Protein AF-A0A978ULS3-F1 (afdb_monomer)

InterPro domains:
  IPR001650 Helicase, C-terminal domain-like [PF00271] (39-133)
  IPR001650 Helicase, C-terminal domain-like [PS51194] (17-140)
  IPR001650 Helicase, C-terminal domain-like [SM00490] (54-135)
  IPR027417 P-loop containing nucleoside triphosphate hydrolase [G3DSA:3.40.50.300] (4-136)
  IPR027417 P-loop containing nucleoside triphosphate hydrolase [SSF52540] (4-132)

Sequence (140 aa):
MLVRLKQRWIEVTDDTQVDELLKAVNQGFKSKSVDIGSDQCRTMVFANTVDAVEVVAKILLRAGIESYRYHKDCYLEEHAKTLDDFQEKGGILVCTDAASRGVDIPNISHVIQAFVVATSTVDFRHRIGRIGSVNTYANN

Nearest PDB structures (foldseek):
  6s8r-assembly1_A  TM=7.075E-01  e=6.867E-06  Drosophila melanogaster
  5gi4-assembly1_B  TM=7.629E-01  e=2.107E-05  Escherichia coli K-12
  6s8s-assembly1_A  TM=6.542E-01  e=3.793E-06  Homo sapiens
  2wax-assembly2_C  TM=6.538E-01  e=8.369E-06  Homo sapiens
  5suq-assembly1_C  TM=7.015E-01  e=8.460E-04  Saccharomyces cerevisiae S288C

Solvent-accessible surface area (backbone atoms only — not comparable to full-atom values): 8956 Å² total; per-residue (Å²): 132,87,81,79,84,84,85,85,87,79,92,70,50,91,88,42,43,64,60,52,50,54,49,53,56,53,48,56,59,58,74,48,80,78,56,93,66,98,67,61,58,23,33,41,37,36,18,93,38,68,70,31,26,54,50,51,48,51,53,36,46,77,72,73,38,79,62,48,78,46,40,89,85,56,54,74,74,52,50,57,52,52,50,50,50,40,72,75,63,28,43,38,40,27,23,23,70,77,54,51,60,92,61,90,72,83,76,65,73,38,80,43,79,46,90,74,72,70,91,53,87,65,71,64,58,76,76,60,78,86,78,84,87,80,86,88,86,88,84,133

Mean predicted aligned error: 11.09 Å

Secondary structure (DSSP, 8-state):
-------------TTTHHHHHHHHHHHHHHTTTTS-S----EEEEEESSHHHHHHHHHHHHHTT---EEESTTS-HHHHHHHHHHHHHH-EEEEEEHHHHTT---TT--EEEE-----S-TTTTGGG-------------

Structure (mm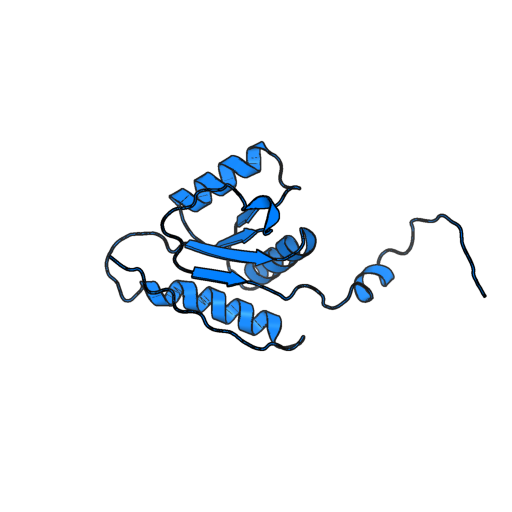CIF, N/CA/C/O backbone):
data_AF-A0A978ULS3-F1
#
_entry.id   AF-A0A978ULS3-F1
#
loop_
_atom_site.group_PDB
_atom_site.id
_atom_site.type_symbol
_atom_site.label_atom_id
_atom_site.label_alt_id
_atom_site.label_comp_id
_atom_site.label_asym_id
_atom_site.label_entity_id
_atom_site.label_seq_id
_atom_site.pdbx_PDB_ins_code
_atom_site.Cartn_x
_atom_site.Cartn_y
_atom_site.Cartn_z
_atom_site.occupancy
_atom_site.B_iso_or_equiv
_atom_site.auth_seq_id
_atom_site.auth_comp_id
_atom_site.auth_asym_id
_atom_site.auth_atom_id
_atom_site.pdbx_PDB_model_num
ATOM 1 N N . MET A 1 1 ? 2.327 -10.348 27.330 1.00 44.25 1 MET A N 1
ATOM 2 C CA . MET A 1 1 ? 1.620 -11.265 26.409 1.00 44.25 1 MET A CA 1
ATOM 3 C C . MET A 1 1 ? 2.467 -11.383 25.150 1.00 44.25 1 MET A C 1
ATOM 5 O O . MET A 1 1 ? 2.696 -10.372 24.506 1.00 44.25 1 MET A O 1
ATOM 9 N N . LEU A 1 2 ? 3.045 -12.554 24.864 1.00 46.50 2 LEU A N 1
ATOM 10 C CA . LEU A 1 2 ? 3.888 -12.748 23.677 1.00 46.50 2 LEU A CA 1
ATOM 11 C C . LEU A 1 2 ? 2.985 -12.861 22.443 1.00 46.50 2 LEU A C 1
ATOM 13 O O . LEU A 1 2 ? 2.308 -13.874 22.271 1.00 46.50 2 LEU A O 1
ATOM 17 N N . VAL A 1 3 ? 2.958 -11.826 21.603 1.00 56.03 3 VAL A N 1
ATOM 18 C CA . VAL A 1 3 ? 2.321 -11.901 20.283 1.00 56.03 3 VAL A CA 1
ATOM 19 C C . VAL A 1 3 ? 3.132 -12.891 19.447 1.00 56.03 3 VAL A C 1
ATOM 21 O O . VAL A 1 3 ? 4.308 -12.665 19.166 1.00 56.03 3 VAL A O 1
ATOM 24 N N . ARG A 1 4 ? 2.537 -14.033 19.091 1.00 63.72 4 ARG A N 1
ATOM 25 C CA . ARG A 1 4 ? 3.183 -15.013 18.210 1.00 63.72 4 ARG A CA 1
ATOM 26 C C . ARG A 1 4 ? 3.071 -14.530 16.768 1.00 63.72 4 ARG A C 1
ATOM 28 O O . ARG A 1 4 ? 2.023 -14.692 16.148 1.00 63.72 4 ARG A O 1
ATOM 35 N N . LEU A 1 5 ? 4.152 -13.965 16.240 1.00 70.12 5 LEU A N 1
ATOM 36 C CA . LEU A 1 5 ? 4.267 -13.668 14.815 1.00 70.12 5 LEU A CA 1
ATOM 37 C C . LEU A 1 5 ? 4.263 -14.987 14.025 1.00 70.12 5 LEU A C 1
ATOM 39 O O . LEU A 1 5 ? 5.101 -15.858 14.259 1.00 70.12 5 LEU A O 1
ATOM 43 N N . LYS A 1 6 ? 3.317 -15.143 13.095 1.00 77.06 6 LYS A N 1
ATOM 44 C CA . LYS A 1 6 ? 3.297 -16.255 12.137 1.00 77.06 6 LYS A CA 1
ATOM 45 C C . LYS A 1 6 ? 3.874 -15.762 10.817 1.00 77.06 6 LYS A C 1
ATOM 47 O O . LYS A 1 6 ? 3.296 -14.885 10.186 1.00 77.06 6 LYS A O 1
ATOM 52 N N . GLN A 1 7 ? 5.003 -16.326 10.410 1.00 75.50 7 GLN A N 1
ATOM 53 C CA . GLN A 1 7 ? 5.658 -16.001 9.145 1.00 75.50 7 GLN A CA 1
ATOM 54 C C . GLN A 1 7 ? 5.391 -17.109 8.125 1.00 75.50 7 GLN A C 1
ATOM 56 O O . GLN A 1 7 ? 5.386 -18.291 8.471 1.00 75.50 7 GLN A O 1
ATOM 61 N N . ARG A 1 8 ? 5.166 -16.725 6.867 1.00 80.88 8 ARG A N 1
ATOM 62 C CA . ARG A 1 8 ? 4.977 -17.640 5.738 1.00 80.88 8 ARG A CA 1
ATOM 63 C C . ARG A 1 8 ? 5.676 -17.058 4.518 1.00 80.88 8 ARG A C 1
ATOM 65 O O . ARG A 1 8 ? 5.498 -15.881 4.225 1.00 80.88 8 ARG A O 1
ATOM 72 N N . TRP A 1 9 ? 6.402 -17.908 3.806 1.00 82.38 9 TRP A N 1
ATOM 73 C CA . TRP A 1 9 ? 7.033 -17.584 2.532 1.00 82.38 9 TRP A CA 1
ATOM 74 C C . TRP A 1 9 ? 6.222 -18.214 1.404 1.00 82.38 9 TRP A C 1
ATOM 76 O O . TRP A 1 9 ? 5.771 -19.352 1.536 1.00 82.38 9 TRP A O 1
ATOM 86 N N . ILE A 1 10 ? 5.999 -17.454 0.336 1.00 81.44 10 ILE A N 1
ATOM 87 C CA . ILE A 1 10 ? 5.289 -17.905 -0.860 1.00 81.44 10 ILE A CA 1
ATOM 88 C C . ILE A 1 10 ? 6.238 -17.663 -2.025 1.00 81.44 10 ILE A C 1
ATOM 90 O O . ILE A 1 10 ? 6.643 -16.526 -2.262 1.00 81.44 10 ILE A O 1
ATOM 94 N N . GLU A 1 11 ? 6.625 -18.736 -2.704 1.00 78.00 11 GLU A N 1
ATOM 95 C CA . GLU A 1 11 ? 7.375 -18.641 -3.949 1.00 78.00 11 GLU A CA 1
ATOM 96 C C . GLU A 1 11 ? 6.408 -18.275 -5.074 1.00 78.00 11 GLU A C 1
ATOM 98 O O . GLU A 1 11 ? 5.316 -18.839 -5.174 1.00 78.00 11 GLU A O 1
ATOM 103 N N . VAL A 1 12 ? 6.792 -17.293 -5.882 1.00 78.12 12 VAL A N 1
ATOM 104 C CA . VAL A 1 12 ? 5.957 -16.740 -6.947 1.00 78.12 12 VAL A CA 1
ATOM 105 C C . VAL A 1 12 ? 6.750 -16.671 -8.242 1.00 78.12 12 VAL A C 1
ATOM 107 O O . VAL A 1 12 ? 7.960 -16.449 -8.239 1.00 78.12 12 VAL A O 1
ATOM 110 N N . THR A 1 13 ? 6.044 -16.847 -9.349 1.00 79.50 13 THR A N 1
ATOM 111 C CA . THR A 1 13 ? 6.532 -16.622 -10.712 1.00 79.50 13 THR A CA 1
ATOM 112 C C . THR A 1 13 ? 5.992 -15.300 -11.248 1.00 79.50 13 THR A C 1
ATOM 114 O O . THR A 1 13 ? 5.065 -14.721 -10.673 1.00 79.50 13 THR A O 1
ATOM 117 N N . ASP A 1 14 ? 6.509 -14.848 -12.391 1.00 74.31 14 ASP A N 1
ATOM 118 C CA . ASP A 1 14 ? 6.035 -13.618 -13.029 1.00 74.31 14 ASP A CA 1
ATOM 119 C C . ASP A 1 14 ? 4.527 -13.647 -13.329 1.00 74.31 14 ASP A C 1
ATOM 121 O O . ASP A 1 14 ? 3.846 -12.635 -13.160 1.00 74.31 14 ASP A O 1
ATOM 125 N N . ASP A 1 15 ? 3.990 -14.813 -13.685 1.00 74.00 15 ASP A N 1
ATOM 126 C CA . ASP A 1 15 ? 2.569 -14.983 -13.999 1.00 74.00 15 ASP A CA 1
ATOM 127 C C . ASP A 1 15 ? 1.679 -15.076 -12.750 1.00 74.00 15 ASP A C 1
ATOM 129 O O . ASP A 1 15 ? 0.487 -14.787 -12.815 1.00 74.00 15 ASP A O 1
ATOM 133 N N . THR A 1 16 ? 2.235 -15.476 -11.601 1.00 80.81 16 THR A N 1
ATOM 134 C CA . THR A 1 16 ? 1.458 -15.752 -10.376 1.00 80.81 16 THR A CA 1
ATOM 135 C C . THR A 1 16 ? 1.589 -14.666 -9.313 1.00 80.81 16 THR A C 1
ATOM 137 O O . THR A 1 16 ? 0.772 -14.606 -8.394 1.00 80.81 16 THR A O 1
ATOM 140 N N . GLN A 1 17 ? 2.569 -13.767 -9.448 1.00 81.38 17 GLN A N 1
ATOM 141 C CA . GLN A 1 17 ? 2.865 -12.721 -8.465 1.00 81.38 17 GLN A CA 1
ATOM 142 C C . GLN A 1 17 ? 1.646 -11.858 -8.104 1.00 81.38 17 GLN A C 1
ATOM 144 O O . GLN A 1 17 ? 1.424 -11.550 -6.932 1.00 81.38 17 GLN A O 1
ATOM 149 N N . VAL A 1 18 ? 0.837 -11.487 -9.103 1.00 84.69 18 VAL A N 1
ATOM 150 C CA . VAL A 1 18 ? -0.334 -10.621 -8.916 1.00 84.69 18 VAL A CA 1
ATOM 151 C C . VAL A 1 18 ? -1.420 -11.365 -8.150 1.00 84.69 18 VAL A C 1
ATOM 153 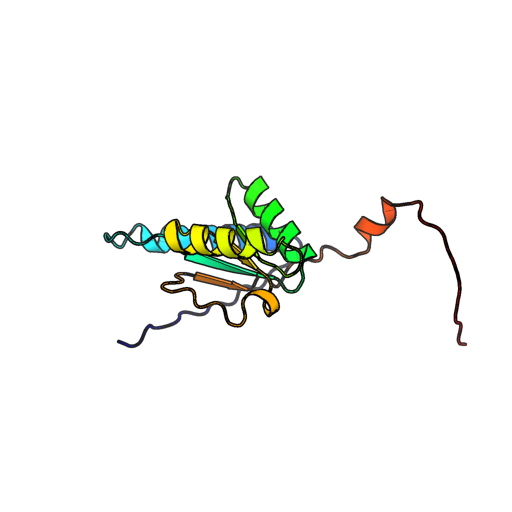O O . VAL A 1 18 ? -1.959 -10.844 -7.174 1.00 84.69 18 VAL A O 1
ATOM 156 N N . ASP A 1 19 ? -1.704 -12.599 -8.551 1.00 86.62 19 ASP A N 1
ATOM 157 C CA . ASP A 1 19 ? -2.733 -13.419 -7.922 1.00 86.62 19 ASP A CA 1
ATOM 158 C C . ASP A 1 19 ? -2.380 -13.743 -6.470 1.00 86.62 19 ASP A C 1
ATOM 160 O O . ASP A 1 19 ? -3.239 -13.662 -5.590 1.00 86.62 19 ASP A O 1
ATOM 164 N N . GLU A 1 20 ? -1.117 -14.064 -6.187 1.00 88.62 20 GLU A N 1
ATOM 165 C CA . GLU A 1 20 ? -0.660 -14.342 -4.825 1.00 88.62 20 GLU A CA 1
ATOM 166 C C . GLU A 1 20 ? -0.659 -13.090 -3.944 1.00 88.62 20 GLU A C 1
ATOM 168 O O . GLU A 1 20 ? -1.073 -13.163 -2.783 1.00 88.62 20 GLU A O 1
ATOM 173 N N . LEU A 1 21 ? -0.308 -11.921 -4.493 1.00 88.38 21 LEU A N 1
ATOM 174 C CA . LEU A 1 21 ? -0.461 -10.646 -3.792 1.00 88.38 21 LEU A CA 1
ATOM 175 C C . LEU A 1 21 ? -1.928 -10.399 -3.414 1.00 88.38 21 LEU A C 1
ATOM 177 O O . LEU A 1 21 ? -2.231 -10.120 -2.251 1.00 88.38 21 LEU A O 1
ATOM 181 N N . LEU A 1 22 ? -2.851 -10.545 -4.369 1.00 89.19 22 LEU A N 1
ATOM 182 C CA . LEU A 1 22 ? -4.282 -10.350 -4.127 1.00 89.19 22 LEU A CA 1
ATOM 183 C C . LEU A 1 22 ? -4.828 -11.360 -3.113 1.00 89.19 22 LEU A C 1
ATOM 185 O O . LEU A 1 22 ? -5.618 -10.994 -2.239 1.00 89.19 22 LEU A O 1
ATOM 189 N N . LYS A 1 23 ? -4.397 -12.624 -3.170 1.00 89.50 23 LYS A N 1
ATOM 190 C CA . LYS A 1 23 ? -4.758 -13.640 -2.170 1.00 89.50 23 LYS A CA 1
ATOM 191 C C . LYS A 1 23 ? -4.228 -13.279 -0.785 1.00 89.50 23 LYS A C 1
ATOM 193 O O . LYS A 1 23 ? -4.979 -13.395 0.183 1.00 89.50 23 LYS A O 1
ATOM 198 N N . ALA A 1 24 ? -2.977 -12.835 -0.674 1.00 88.56 24 ALA A N 1
ATOM 199 C CA . ALA A 1 24 ? -2.364 -12.459 0.598 1.00 88.56 24 ALA A CA 1
ATOM 200 C C . ALA A 1 24 ? -3.085 -11.267 1.245 1.00 88.56 24 ALA A C 1
ATOM 202 O O . ALA A 1 24 ? -3.434 -11.327 2.425 1.00 88.56 24 ALA A O 1
ATOM 203 N N . VAL A 1 25 ? -3.388 -10.233 0.457 1.00 88.31 25 VAL A N 1
ATOM 204 C CA . VAL A 1 25 ? -4.156 -9.062 0.903 1.00 88.31 25 VAL A CA 1
ATOM 205 C C . VAL A 1 25 ? -5.558 -9.468 1.371 1.00 88.31 25 VAL A C 1
ATOM 207 O O . VAL A 1 25 ? -5.972 -9.112 2.473 1.00 88.31 25 VAL A O 1
ATOM 210 N N . ASN A 1 26 ? -6.268 -10.294 0.596 1.00 86.62 26 ASN A N 1
ATOM 211 C CA . ASN A 1 26 ? -7.611 -10.768 0.951 1.00 86.62 26 ASN A CA 1
ATOM 212 C C . ASN A 1 26 ? -7.641 -11.683 2.189 1.00 86.62 26 ASN A C 1
ATOM 214 O O . ASN A 1 26 ? -8.596 -11.647 2.967 1.00 86.62 26 ASN A O 1
ATOM 218 N N . GLN A 1 27 ? -6.603 -12.495 2.406 1.00 78.75 27 GLN A N 1
ATOM 219 C CA . GLN A 1 27 ? -6.453 -13.274 3.641 1.00 78.75 27 GLN A CA 1
ATOM 220 C C . GLN A 1 27 ? -6.281 -12.362 4.859 1.00 78.75 27 GLN A C 1
ATOM 222 O O . GLN A 1 27 ? -6.846 -12.655 5.914 1.00 78.75 27 GLN A O 1
ATOM 227 N N . GLY A 1 28 ? -5.586 -11.232 4.691 1.00 69.81 28 GLY A N 1
ATOM 228 C CA . GLY A 1 28 ? -5.447 -10.214 5.728 1.00 69.81 28 GLY A CA 1
ATOM 229 C C . GLY A 1 28 ? -6.791 -9.702 6.257 1.00 69.81 28 GLY A C 1
ATOM 230 O O . GLY A 1 28 ? -6.954 -9.509 7.462 1.00 69.81 28 GLY A O 1
ATOM 231 N N . PHE A 1 29 ? -7.792 -9.565 5.383 1.00 67.06 29 PHE A N 1
ATOM 232 C CA . PHE A 1 29 ? -9.149 -9.170 5.773 1.00 67.06 29 PHE A CA 1
ATOM 233 C C . PHE A 1 29 ? -9.938 -10.291 6.469 1.00 67.06 29 PHE A C 1
ATOM 235 O O . PHE A 1 29 ? -10.617 -10.037 7.464 1.00 67.06 29 PHE A O 1
ATOM 242 N N . LYS A 1 30 ? -9.848 -11.536 5.979 1.00 60.53 30 LYS A N 1
ATOM 243 C CA . LYS A 1 30 ? -10.654 -12.669 6.486 1.00 60.53 30 LYS A CA 1
ATOM 244 C C . LYS A 1 30 ? -10.249 -13.157 7.877 1.00 60.53 30 LYS A C 1
ATOM 246 O O . LYS A 1 30 ? -11.098 -13.677 8.597 1.00 60.53 30 LYS A O 1
ATOM 251 N N . SER A 1 31 ? -8.991 -12.976 8.283 1.00 57.25 31 SER A N 1
ATOM 252 C CA . SER A 1 31 ? -8.525 -13.401 9.613 1.00 57.25 31 SER A CA 1
ATOM 253 C C . SER A 1 31 ? -9.248 -12.697 10.770 1.00 57.25 31 SER A C 1
ATOM 255 O O . SER A 1 31 ? -9.205 -13.201 11.884 1.00 57.25 31 SER A O 1
ATOM 257 N N . LYS A 1 32 ? -9.932 -11.567 10.528 1.00 49.19 32 LYS A N 1
ATOM 258 C CA . LYS A 1 32 ? -10.587 -10.766 11.576 1.00 49.19 32 LYS A CA 1
ATOM 259 C C . LYS A 1 32 ? -12.099 -10.974 11.689 1.00 49.19 32 LYS A C 1
ATOM 261 O O . LYS A 1 32 ? -12.665 -10.694 12.735 1.00 49.19 32 LYS A O 1
ATOM 266 N N . SER A 1 33 ? -12.764 -11.520 10.667 1.00 49.38 33 SER A N 1
ATOM 267 C CA . SER A 1 33 ? -14.220 -11.763 10.709 1.00 49.38 33 SER A CA 1
ATOM 268 C C . SER A 1 33 ? -14.658 -12.829 11.729 1.00 49.38 33 SER A C 1
ATOM 270 O O . SER A 1 33 ? -15.854 -13.013 11.929 1.00 49.38 33 SER A O 1
ATOM 272 N N . VAL A 1 34 ? -13.714 -13.525 12.372 1.00 54.88 34 VAL A N 1
ATOM 273 C CA . VAL A 1 34 ? -13.977 -14.524 13.424 1.00 54.88 34 VAL A CA 1
ATOM 274 C C . VAL A 1 34 ? -13.862 -13.932 14.839 1.00 54.88 34 VAL A C 1
ATOM 276 O O . VAL A 1 34 ? -14.501 -14.442 15.756 1.00 54.88 34 VAL A O 1
ATOM 279 N N . ASP A 1 35 ? -13.143 -12.820 15.017 1.00 53.47 35 ASP A N 1
ATOM 280 C CA . ASP A 1 35 ? -12.893 -12.217 16.329 1.00 53.47 35 ASP A CA 1
ATOM 281 C C . ASP A 1 35 ? -13.758 -10.956 16.502 1.00 53.47 35 ASP A C 1
ATOM 283 O O . ASP A 1 35 ? -13.471 -9.879 15.980 1.00 53.47 35 ASP A O 1
ATOM 287 N N . ILE A 1 36 ? -14.878 -11.115 17.212 1.00 48.75 36 ILE A N 1
ATOM 288 C CA . ILE A 1 36 ? -15.869 -10.069 17.498 1.00 48.75 36 ILE A CA 1
ATOM 289 C C . ILE A 1 36 ? -15.251 -9.041 18.459 1.00 48.75 36 ILE A C 1
ATOM 291 O O . ILE A 1 36 ? -15.285 -9.205 19.676 1.00 48.75 36 ILE A O 1
ATOM 295 N N . GLY A 1 37 ? -14.674 -7.976 17.909 1.00 48.81 37 GLY A N 1
ATOM 296 C CA . GLY A 1 37 ? -14.149 -6.845 18.670 1.00 48.81 37 GLY A CA 1
ATOM 297 C C . GLY A 1 37 ? -13.587 -5.793 17.728 1.00 48.81 37 GLY A C 1
ATOM 298 O O . GLY A 1 37 ? -12.602 -6.032 17.036 1.00 48.81 37 GLY A O 1
ATOM 299 N N . SER A 1 38 ? -14.258 -4.649 17.653 1.00 56.12 38 SER A N 1
ATOM 300 C CA . SER A 1 38 ? -13.915 -3.516 16.798 1.00 56.12 38 SER A CA 1
ATOM 301 C C . SER A 1 38 ? -12.451 -3.094 16.941 1.00 56.12 38 SER A C 1
ATOM 303 O O . SER A 1 38 ? -12.074 -2.477 17.929 1.00 56.12 38 SER A O 1
ATOM 305 N N . ASP A 1 39 ? -11.668 -3.376 15.910 1.00 56.69 39 ASP A N 1
ATOM 306 C CA . ASP A 1 39 ? -10.466 -2.637 15.545 1.00 56.69 39 ASP A CA 1
ATOM 307 C C . ASP A 1 39 ? -10.363 -2.753 14.025 1.00 56.69 39 ASP A C 1
ATOM 309 O O . ASP A 1 39 ? -10.639 -3.815 13.460 1.00 56.69 39 ASP A O 1
ATOM 313 N N . GLN A 1 40 ? -9.986 -1.707 13.305 1.00 67.69 40 GLN A N 1
ATOM 314 C CA . GLN A 1 40 ? -9.871 -1.823 11.849 1.00 67.69 40 GLN A CA 1
ATOM 315 C C . GLN A 1 40 ? -8.725 -2.782 11.485 1.00 67.69 40 GLN A C 1
ATOM 317 O O . GLN A 1 40 ? -7.756 -2.931 12.234 1.00 67.69 40 GLN A O 1
ATOM 322 N N . CYS A 1 41 ? -8.846 -3.519 10.379 1.00 77.62 41 CYS A N 1
ATOM 323 C CA . CYS A 1 41 ? -7.740 -4.351 9.905 1.00 77.62 41 CYS A CA 1
ATOM 324 C C . CYS A 1 41 ? -6.712 -3.445 9.228 1.00 77.62 41 CYS A C 1
ATOM 326 O O . CYS A 1 41 ? -7.047 -2.759 8.265 1.00 77.62 41 CYS A O 1
ATOM 328 N N . ARG A 1 42 ? -5.476 -3.434 9.735 1.00 88.31 42 ARG A N 1
ATOM 329 C CA . ARG A 1 42 ? -4.357 -2.700 9.138 1.00 88.31 42 ARG A CA 1
ATOM 330 C C . ARG A 1 42 ? -3.381 -3.672 8.498 1.00 88.31 42 ARG A C 1
ATOM 332 O O . ARG A 1 42 ? -2.810 -4.523 9.184 1.00 88.31 42 ARG A O 1
ATOM 339 N N . THR A 1 43 ? -3.197 -3.529 7.192 1.00 90.75 43 THR A N 1
ATOM 340 C CA . THR A 1 43 ? -2.237 -4.301 6.403 1.00 90.75 43 THR A CA 1
ATOM 341 C C . THR A 1 43 ? -1.199 -3.362 5.810 1.00 90.75 43 THR A C 1
ATOM 343 O O . THR A 1 43 ? -1.551 -2.370 5.179 1.00 90.75 43 THR A O 1
ATOM 346 N N . MET A 1 44 ? 0.080 -3.681 5.987 1.00 91.44 44 MET A N 1
ATOM 347 C CA . MET A 1 44 ? 1.170 -2.983 5.305 1.00 91.44 44 MET A CA 1
ATOM 348 C C . MET A 1 44 ? 1.709 -3.849 4.174 1.00 91.44 44 MET A C 1
ATOM 350 O O . MET A 1 44 ? 1.988 -5.030 4.380 1.00 91.44 44 MET A O 1
ATOM 354 N N . VAL A 1 45 ? 1.869 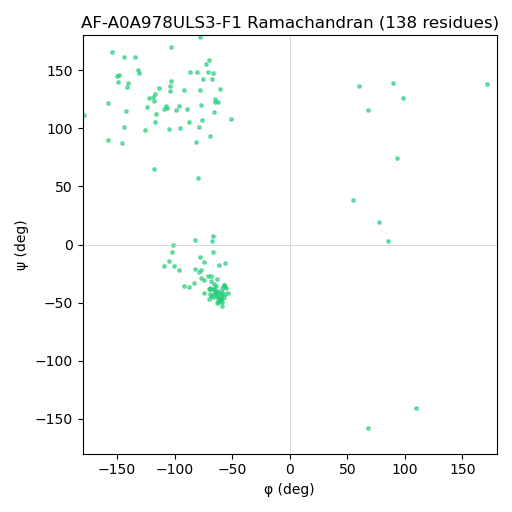-3.257 2.996 1.00 92.31 45 VAL A N 1
ATOM 355 C CA . VAL A 1 45 ? 2.472 -3.887 1.822 1.00 92.31 45 VAL A CA 1
ATOM 356 C C . VAL A 1 45 ? 3.752 -3.136 1.484 1.00 92.31 45 VAL A C 1
ATOM 358 O O . VAL A 1 45 ? 3.719 -1.979 1.073 1.00 92.31 45 VAL A O 1
ATOM 361 N N . PHE A 1 46 ? 4.885 -3.799 1.663 1.00 90.38 46 PHE A N 1
ATOM 362 C CA . PHE A 1 46 ? 6.203 -3.238 1.404 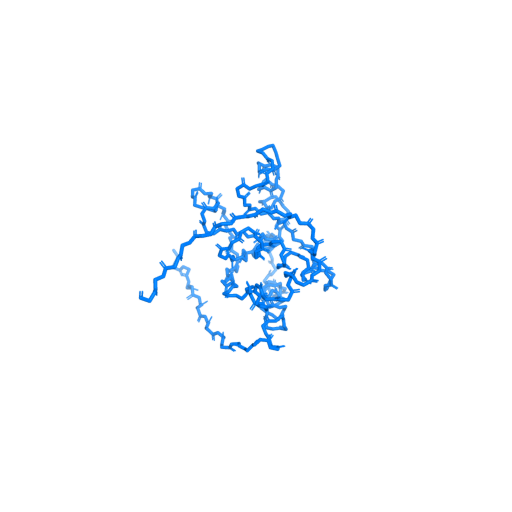1.00 90.38 46 PHE A CA 1
ATOM 363 C C . PHE A 1 46 ? 6.656 -3.533 -0.017 1.00 90.38 46 PHE A C 1
ATOM 365 O O . PHE A 1 46 ? 6.588 -4.681 -0.454 1.00 90.38 46 PHE A O 1
ATOM 372 N N . ALA A 1 47 ? 7.153 -2.507 -0.703 1.00 89.06 47 ALA A N 1
ATOM 373 C CA . ALA A 1 47 ? 7.776 -2.612 -2.015 1.00 89.06 47 ALA A CA 1
ATOM 374 C C . ALA A 1 47 ? 9.118 -1.859 -2.044 1.00 89.06 47 ALA A C 1
ATOM 376 O O . ALA A 1 47 ? 9.309 -0.861 -1.350 1.00 89.06 47 ALA A O 1
ATOM 377 N N . ASN A 1 48 ? 10.058 -2.322 -2.870 1.00 84.31 48 ASN A N 1
ATOM 378 C CA . ASN A 1 48 ? 11.451 -1.858 -2.806 1.00 84.31 48 ASN A CA 1
ATOM 379 C C . ASN A 1 48 ? 11.690 -0.471 -3.431 1.00 84.31 48 ASN A C 1
ATOM 381 O O . ASN A 1 48 ? 12.690 0.176 -3.122 1.00 84.31 48 ASN A O 1
ATOM 385 N N . THR A 1 49 ? 10.811 -0.010 -4.326 1.00 86.31 49 THR A N 1
ATOM 386 C CA . THR A 1 49 ? 10.957 1.271 -5.038 1.00 86.31 49 THR A CA 1
ATOM 387 C C . THR A 1 49 ? 9.653 2.065 -5.038 1.00 86.31 49 THR A C 1
ATOM 389 O O . THR A 1 49 ? 8.576 1.513 -4.825 1.00 86.31 49 THR A O 1
ATOM 392 N N . VAL A 1 50 ? 9.746 3.371 -5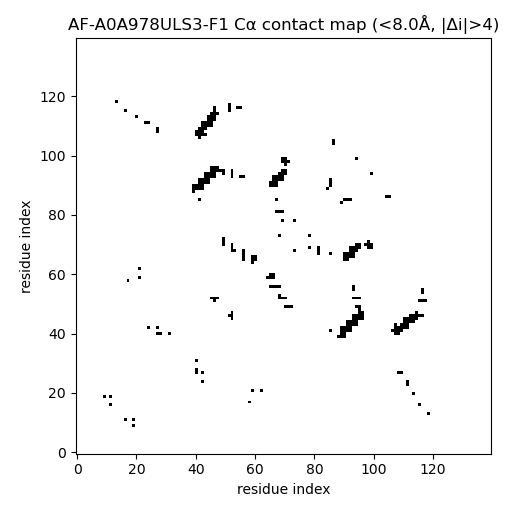.304 1.00 87.69 50 VAL A N 1
ATOM 393 C CA . VAL A 1 50 ? 8.569 4.241 -5.473 1.00 87.69 50 VAL A CA 1
ATOM 394 C C . VAL A 1 50 ? 7.682 3.741 -6.616 1.00 87.69 50 VAL A C 1
ATOM 396 O O . VAL A 1 50 ? 6.481 3.563 -6.432 1.00 87.69 50 VAL A O 1
ATOM 399 N N . ASP A 1 51 ? 8.284 3.421 -7.764 1.00 86.00 51 ASP A N 1
ATOM 400 C CA . ASP A 1 51 ? 7.555 2.879 -8.915 1.00 86.00 51 ASP A CA 1
ATOM 401 C C . ASP A 1 51 ? 6.827 1.576 -8.565 1.00 86.00 51 ASP A C 1
ATOM 403 O O . ASP A 1 51 ? 5.699 1.348 -9.003 1.00 86.00 51 ASP A O 1
ATOM 407 N N . ALA A 1 52 ? 7.444 0.731 -7.735 1.00 86.00 52 ALA A N 1
ATOM 408 C CA . ALA A 1 52 ? 6.829 -0.501 -7.272 1.00 86.00 52 ALA A CA 1
ATOM 409 C C . ALA A 1 52 ? 5.599 -0.238 -6.391 1.00 86.00 52 ALA A C 1
ATOM 411 O O . ALA A 1 52 ? 4.566 -0.878 -6.580 1.00 86.00 52 ALA A O 1
ATOM 412 N N . VAL A 1 53 ? 5.668 0.741 -5.482 1.00 90.56 53 VAL A N 1
ATOM 413 C CA . VAL A 1 53 ? 4.508 1.164 -4.680 1.00 90.56 53 VAL A CA 1
ATOM 414 C C . VAL A 1 53 ? 3.350 1.601 -5.580 1.00 90.56 53 VAL A C 1
ATOM 416 O O . VAL A 1 53 ? 2.215 1.166 -5.381 1.00 90.56 53 VAL A O 1
ATOM 419 N N . GLU A 1 54 ? 3.631 2.395 -6.613 1.00 88.50 54 GLU A N 1
ATOM 420 C CA . GLU A 1 54 ? 2.620 2.861 -7.565 1.00 88.50 54 GLU A CA 1
ATOM 421 C C . GLU A 1 54 ? 2.002 1.727 -8.391 1.00 88.50 54 GLU A C 1
ATOM 423 O O . GLU A 1 54 ? 0.791 1.703 -8.627 1.00 88.50 54 GLU A O 1
ATOM 428 N N . VAL A 1 55 ? 2.810 0.762 -8.835 1.00 86.94 55 VAL A N 1
ATOM 429 C CA . VAL A 1 55 ? 2.305 -0.408 -9.567 1.00 86.94 55 VAL A CA 1
ATOM 430 C C . VAL A 1 55 ? 1.436 -1.283 -8.669 1.00 86.94 55 VAL A C 1
ATOM 432 O O . VAL A 1 55 ? 0.341 -1.657 -9.086 1.00 86.94 55 VAL A O 1
ATOM 435 N N . VAL A 1 56 ? 1.869 -1.565 -7.438 1.00 89.38 56 VAL A N 1
ATOM 436 C CA . VAL A 1 56 ? 1.082 -2.342 -6.469 1.00 89.38 56 VAL A CA 1
ATOM 437 C C . VAL A 1 56 ? -0.249 -1.651 -6.182 1.00 89.38 56 VAL A C 1
ATOM 439 O O . VAL A 1 56 ? -1.295 -2.288 -6.294 1.00 89.38 56 VAL A O 1
ATOM 442 N N . ALA A 1 57 ? -0.246 -0.345 -5.904 1.00 90.94 57 ALA A N 1
ATOM 443 C CA . ALA A 1 57 ? -1.475 0.411 -5.673 1.00 90.94 57 ALA A CA 1
ATOM 444 C C . ALA A 1 57 ? -2.431 0.347 -6.881 1.00 90.94 57 ALA A C 1
ATOM 446 O O . ALA A 1 57 ? -3.633 0.146 -6.717 1.00 90.94 57 ALA A O 1
ATOM 447 N N . LYS A 1 58 ? -1.908 0.435 -8.113 1.00 87.38 58 LYS A N 1
ATOM 448 C CA . LYS A 1 58 ? -2.710 0.273 -9.341 1.00 87.38 58 LYS A CA 1
ATOM 449 C C . LYS A 1 58 ? -3.274 -1.138 -9.500 1.00 87.38 58 LYS A C 1
ATOM 451 O O . LYS A 1 58 ? -4.399 -1.275 -9.977 1.00 87.38 58 LYS A O 1
ATOM 456 N N . ILE A 1 59 ? -2.515 -2.176 -9.147 1.00 87.81 59 ILE A N 1
ATOM 457 C CA . ILE A 1 59 ? -2.981 -3.570 -9.170 1.00 87.81 59 ILE A CA 1
ATOM 458 C C . ILE A 1 59 ? -4.150 -3.746 -8.197 1.00 87.81 59 ILE A C 1
ATOM 460 O O . ILE A 1 59 ? -5.192 -4.265 -8.594 1.00 87.81 59 ILE A O 1
ATOM 464 N N . LEU A 1 60 ? -4.003 -3.261 -6.961 1.00 89.56 60 LEU A N 1
ATOM 465 C CA . LEU A 1 60 ? -5.058 -3.318 -5.946 1.00 89.56 60 LEU A CA 1
ATOM 466 C C . LEU A 1 60 ? -6.309 -2.564 -6.404 1.00 89.56 60 LEU A C 1
ATOM 468 O O . LEU A 1 60 ? -7.401 -3.130 -6.396 1.00 89.56 60 LEU A O 1
ATOM 472 N N . LEU A 1 61 ? -6.142 -1.344 -6.920 1.00 89.19 61 LEU A N 1
ATOM 473 C CA . LEU A 1 61 ? -7.251 -0.538 -7.427 1.00 89.19 61 LEU A CA 1
ATOM 474 C C . LEU A 1 61 ? -8.001 -1.237 -8.572 1.00 89.19 61 LEU A C 1
ATOM 476 O O . LEU A 1 61 ? -9.229 -1.240 -8.593 1.00 89.19 61 LEU A O 1
ATOM 480 N N . ARG A 1 62 ? -7.284 -1.872 -9.511 1.00 84.31 62 ARG A N 1
ATOM 481 C CA . ARG A 1 62 ? -7.895 -2.658 -10.602 1.00 84.31 62 ARG A CA 1
ATOM 482 C C . ARG A 1 62 ? -8.676 -3.869 -10.097 1.00 84.31 62 ARG A C 1
ATOM 484 O O . ARG A 1 62 ? -9.638 -4.269 -10.742 1.00 84.31 62 ARG A O 1
ATOM 491 N N . ALA A 1 63 ? -8.275 -4.430 -8.961 1.00 85.88 63 ALA A N 1
ATOM 492 C CA . ALA A 1 63 ? -9.004 -5.488 -8.273 1.00 85.88 63 ALA A CA 1
ATOM 493 C C . ALA A 1 63 ? -10.154 -4.959 -7.388 1.00 85.88 63 ALA A C 1
ATOM 495 O O . ALA A 1 63 ? -10.802 -5.750 -6.707 1.00 85.88 63 ALA A O 1
ATOM 496 N N . GLY A 1 64 ? -10.418 -3.645 -7.386 1.00 89.69 64 GLY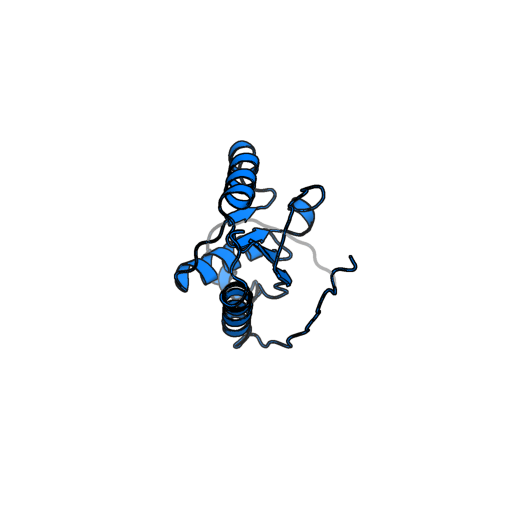 A N 1
ATOM 497 C CA . GLY A 1 64 ? -11.457 -3.013 -6.568 1.00 89.69 64 GLY A CA 1
ATOM 498 C C . GLY A 1 64 ? -11.072 -2.839 -5.097 1.00 89.69 64 GLY A C 1
ATOM 499 O O . GLY A 1 64 ? -11.951 -2.689 -4.252 1.00 89.69 64 GLY A O 1
ATOM 500 N N . ILE A 1 65 ? -9.777 -2.889 -4.779 1.00 91.19 65 ILE A N 1
ATOM 501 C CA . ILE A 1 65 ? -9.247 -2.769 -3.421 1.00 91.19 65 ILE A CA 1
ATOM 502 C C . ILE A 1 65 ? -8.592 -1.395 -3.272 1.00 91.19 65 ILE A C 1
ATOM 504 O O . ILE A 1 65 ? -7.607 -1.089 -3.945 1.00 91.19 65 ILE A O 1
ATOM 508 N N . GLU A 1 66 ? -9.121 -0.569 -2.373 1.00 92.81 66 GLU A N 1
ATOM 509 C CA . GLU A 1 66 ? -8.529 0.731 -2.060 1.00 92.81 66 GLU A CA 1
ATOM 510 C C . GLU A 1 66 ? -7.278 0.583 -1.184 1.00 92.81 66 GLU A C 1
ATOM 512 O O . GLU A 1 66 ? -7.205 -0.266 -0.290 1.00 92.81 66 GLU A O 1
ATOM 517 N N . SER A 1 67 ? -6.281 1.429 -1.440 1.00 93.38 67 SER A N 1
ATOM 518 C CA . SER A 1 67 ? -5.028 1.442 -0.690 1.00 93.38 67 SER A CA 1
ATOM 519 C C . SER A 1 67 ? -4.431 2.839 -0.610 1.00 93.38 67 SER A C 1
ATOM 521 O O . SER A 1 67 ? -4.468 3.596 -1.582 1.00 93.38 67 SER A O 1
ATOM 523 N N . TYR A 1 68 ? -3.794 3.130 0.513 1.00 94.12 68 TYR A N 1
ATOM 524 C CA . TYR A 1 68 ? -2.958 4.302 0.716 1.00 94.12 68 TYR A CA 1
ATOM 525 C C . TYR A 1 68 ? -1.563 4.076 0.127 1.00 94.12 68 TYR A C 1
ATOM 527 O O . TYR A 1 68 ? -1.052 2.954 0.136 1.00 94.12 68 TYR A O 1
ATOM 535 N N . ARG A 1 69 ? -0.926 5.144 -0.356 1.00 92.94 69 ARG A N 1
ATOM 536 C CA . ARG A 1 69 ? 0.453 5.129 -0.868 1.00 92.94 69 ARG A CA 1
ATOM 537 C C . ARG A 1 69 ? 1.332 5.967 0.041 1.00 92.94 69 ARG A C 1
ATOM 539 O O . ARG A 1 69 ? 0.936 7.064 0.416 1.00 92.94 69 ARG A O 1
ATOM 546 N N . TYR A 1 70 ? 2.509 5.459 0.388 1.00 91.31 70 TYR A N 1
ATOM 547 C CA . TYR A 1 70 ? 3.420 6.163 1.283 1.00 91.31 70 TYR A CA 1
ATOM 548 C C . TYR A 1 70 ? 4.885 5.952 0.892 1.00 91.31 70 TYR A C 1
ATOM 550 O O . TYR A 1 70 ? 5.504 4.913 1.148 1.00 91.31 70 TYR A O 1
ATOM 558 N N . HIS A 1 71 ? 5.449 6.956 0.229 1.00 90.75 71 HIS A N 1
ATOM 559 C CA . HIS A 1 71 ? 6.828 6.971 -0.239 1.00 90.75 71 HIS A CA 1
ATOM 560 C C . HIS A 1 71 ? 7.337 8.409 -0.366 1.00 90.75 71 HIS A C 1
ATOM 562 O O . HIS A 1 71 ? 6.553 9.342 -0.389 1.00 90.75 71 HIS A O 1
ATOM 568 N N . LYS A 1 72 ? 8.654 8.590 -0.498 1.00 82.12 72 LYS A N 1
ATOM 569 C CA . LYS A 1 72 ? 9.338 9.901 -0.479 1.00 82.12 72 LYS A CA 1
ATOM 570 C C . LYS A 1 72 ? 8.867 10.960 -1.495 1.00 82.12 72 LYS A C 1
ATOM 572 O O . LYS A 1 72 ? 9.254 12.113 -1.358 1.00 82.12 72 LYS A O 1
ATOM 577 N N . ASP A 1 73 ? 8.119 10.554 -2.518 1.00 85.06 73 ASP A N 1
ATOM 578 C CA . ASP A 1 73 ? 7.678 11.442 -3.603 1.00 85.06 73 ASP A CA 1
ATOM 579 C C . ASP A 1 73 ? 6.208 11.874 -3.416 1.00 85.06 73 ASP A C 1
ATOM 581 O O . ASP A 1 73 ? 5.693 12.635 -4.231 1.00 85.06 73 ASP A O 1
ATOM 585 N N . CYS A 1 74 ? 5.525 11.413 -2.356 1.00 80.50 74 CYS A N 1
ATOM 586 C CA . CYS A 1 74 ? 4.247 11.992 -1.940 1.00 80.50 74 CYS A CA 1
ATOM 587 C C . CYS A 1 74 ? 4.494 13.390 -1.341 1.00 80.50 74 CYS A C 1
ATOM 589 O O . CYS A 1 74 ? 5.539 13.651 -0.738 1.00 80.50 74 CYS A O 1
ATOM 591 N N . TYR A 1 75 ? 3.544 14.314 -1.490 1.00 76.56 75 TYR A N 1
ATOM 592 C CA . TYR A 1 75 ? 3.715 15.659 -0.937 1.00 76.56 75 TYR A CA 1
ATOM 593 C C . TYR A 1 75 ? 3.712 15.617 0.599 1.00 76.56 75 TYR A C 1
ATOM 595 O O . TYR A 1 75 ? 2.951 14.865 1.201 1.00 76.56 75 TYR A O 1
ATOM 603 N N . LEU A 1 76 ? 4.535 16.439 1.262 1.00 69.06 76 LEU A N 1
ATOM 604 C CA . LEU A 1 76 ? 4.710 16.383 2.724 1.00 69.06 76 LEU A CA 1
ATOM 605 C C . LEU A 1 76 ? 3.387 16.533 3.504 1.00 69.06 76 LEU A C 1
ATOM 607 O O . LEU A 1 76 ? 3.182 15.859 4.510 1.00 69.06 76 LEU A O 1
ATOM 611 N N . GLU A 1 77 ? 2.470 17.373 3.023 1.00 72.44 77 GLU A N 1
ATOM 612 C CA . GLU A 1 77 ? 1.130 17.531 3.610 1.00 72.44 77 GLU A CA 1
ATOM 613 C C . GLU A 1 77 ? 0.248 16.286 3.409 1.00 72.44 77 GLU A C 1
ATOM 615 O O . GLU A 1 77 ? -0.564 15.943 4.268 1.00 72.44 77 GLU A O 1
ATOM 620 N N . GLU A 1 78 ? 0.441 15.558 2.307 1.00 78.94 78 GLU A N 1
ATOM 621 C CA . GLU A 1 78 ? -0.246 14.294 2.041 1.00 78.94 78 GLU A CA 1
ATOM 622 C C . GLU A 1 78 ? 0.303 13.152 2.899 1.00 78.94 78 GLU A C 1
ATOM 624 O O . GLU A 1 78 ? -0.465 12.261 3.257 1.00 78.94 78 GLU A O 1
ATOM 629 N N . HIS A 1 79 ? 1.589 13.173 3.275 1.00 82.25 79 HIS A N 1
ATOM 630 C CA . HIS A 1 79 ? 2.195 12.149 4.135 1.00 82.25 79 HIS A CA 1
ATOM 631 C C . HIS A 1 79 ? 1.488 12.042 5.487 1.00 82.25 79 HIS A C 1
ATOM 633 O O . HIS A 1 79 ? 1.085 10.946 5.877 1.00 82.25 79 HIS A O 1
ATOM 639 N N . ALA A 1 80 ? 1.344 13.171 6.188 1.00 84.69 80 ALA A N 1
ATOM 640 C CA . ALA A 1 80 ? 0.735 13.203 7.516 1.00 84.69 80 ALA A CA 1
ATOM 641 C C . ALA A 1 80 ? -0.728 12.760 7.444 1.00 84.69 80 ALA A C 1
ATOM 643 O O . ALA A 1 80 ? -1.124 11.817 8.120 1.00 84.69 80 ALA A O 1
ATOM 644 N N . LYS A 1 81 ? -1.493 13.350 6.520 1.00 88.81 81 LYS A N 1
ATOM 645 C CA . LYS A 1 81 ? -2.903 13.009 6.333 1.00 88.81 81 LYS A CA 1
ATOM 646 C C . LYS A 1 81 ? -3.112 11.540 5.966 1.00 88.81 81 LYS A C 1
ATOM 648 O O . LYS A 1 81 ? -4.000 10.901 6.511 1.00 88.81 81 LYS A O 1
ATOM 653 N N . THR A 1 82 ? -2.306 10.999 5.053 1.00 90.50 82 THR A N 1
ATOM 654 C CA . THR A 1 82 ? -2.405 9.593 4.632 1.00 90.50 82 THR A CA 1
ATOM 655 C C . THR A 1 82 ? -2.151 8.649 5.798 1.00 90.50 82 THR A C 1
ATOM 657 O O . THR A 1 82 ? -2.830 7.633 5.943 1.00 90.50 82 THR A O 1
ATOM 660 N N . LEU A 1 83 ? -1.163 8.979 6.627 1.00 88.50 83 LEU A N 1
ATOM 661 C CA . LEU A 1 83 ? -0.833 8.191 7.797 1.00 88.50 83 LEU A CA 1
ATOM 662 C C . LEU A 1 83 ? -1.935 8.276 8.861 1.00 88.50 83 LEU A C 1
ATOM 664 O O . LEU A 1 83 ? -2.317 7.236 9.393 1.00 88.50 83 LEU A O 1
ATOM 668 N N . ASP A 1 84 ? -2.462 9.471 9.126 1.00 89.69 84 ASP A N 1
ATOM 669 C CA . ASP A 1 84 ? -3.571 9.685 10.060 1.00 89.69 84 ASP A CA 1
ATOM 670 C C . ASP A 1 84 ? -4.824 8.931 9.596 1.00 89.69 84 ASP A C 1
ATOM 672 O O . ASP A 1 84 ? -5.375 8.125 10.343 1.00 89.69 84 ASP A O 1
ATOM 676 N N . ASP A 1 85 ? -5.207 9.082 8.323 1.00 91.00 85 ASP A N 1
ATOM 677 C CA . ASP A 1 85 ? -6.325 8.356 7.714 1.00 91.00 85 ASP A CA 1
ATOM 678 C C . ASP A 1 85 ? -6.137 6.833 7.842 1.00 91.00 85 ASP A C 1
ATOM 680 O O . ASP A 1 85 ? -7.073 6.110 8.191 1.00 91.00 85 ASP A O 1
ATOM 684 N N . PHE A 1 86 ? -4.924 6.325 7.605 1.00 91.12 86 PHE A N 1
ATOM 685 C CA . PHE A 1 86 ? -4.618 4.903 7.762 1.00 91.12 86 PHE A CA 1
ATOM 686 C C . PHE A 1 86 ? -4.685 4.436 9.224 1.00 91.12 86 PHE A C 1
ATOM 688 O O . PHE A 1 86 ? -5.154 3.326 9.497 1.00 91.12 86 PHE A O 1
ATOM 695 N N . GLN A 1 87 ? -4.236 5.253 10.176 1.00 87.62 87 GLN A N 1
ATOM 696 C CA . GLN A 1 87 ? -4.314 4.937 11.601 1.00 87.62 87 GLN A CA 1
ATOM 697 C C . GLN A 1 87 ? -5.760 4.953 12.118 1.00 87.62 87 GLN A C 1
ATOM 699 O O . GLN A 1 87 ? -6.121 4.075 12.904 1.00 87.62 87 GLN A O 1
ATOM 704 N N . GLU A 1 88 ? -6.586 5.889 11.647 1.00 88.00 88 GLU A N 1
ATOM 705 C CA . GLU A 1 88 ? -7.974 6.080 12.088 1.00 88.00 88 GLU A CA 1
ATOM 706 C C . GLU A 1 88 ? -8.996 5.172 11.404 1.00 88.00 88 GLU A C 1
ATOM 708 O O . GLU A 1 88 ? -10.013 4.843 12.018 1.00 88.00 88 GLU A O 1
ATOM 713 N N . LYS A 1 89 ? -8.779 4.825 10.127 1.00 87.94 89 LYS A N 1
ATOM 714 C CA . LYS A 1 89 ? -9.728 4.046 9.306 1.00 87.94 89 LYS A CA 1
ATOM 715 C C . LYS A 1 89 ? -9.243 2.628 9.026 1.00 87.94 89 LYS A C 1
ATOM 717 O O . LYS A 1 89 ? -10.042 1.761 8.668 1.00 87.94 89 LYS A O 1
ATOM 722 N N . GLY A 1 90 ? -7.948 2.372 9.183 1.00 88.50 90 GLY A N 1
ATOM 723 C CA . GLY A 1 90 ? -7.317 1.123 8.777 1.00 88.50 90 GLY A CA 1
ATOM 724 C C . GLY A 1 90 ? -7.291 0.937 7.261 1.00 88.50 90 GLY A C 1
ATOM 725 O O . GLY A 1 90 ? -7.362 1.898 6.503 1.00 88.50 90 GLY A O 1
ATOM 726 N N . GLY A 1 91 ? -7.167 -0.310 6.807 1.00 91.25 91 GLY A N 1
ATOM 727 C CA . GLY A 1 91 ? -7.084 -0.665 5.390 1.00 91.25 91 GLY A CA 1
ATOM 728 C C . GLY A 1 91 ? -5.692 -1.146 4.989 1.00 91.25 91 GLY A C 1
ATOM 729 O O . GLY A 1 91 ? -5.043 -1.886 5.735 1.00 91.25 91 GLY A O 1
ATOM 730 N N . ILE A 1 92 ? -5.246 -0.751 3.795 1.00 93.25 92 ILE A N 1
ATOM 731 C CA . ILE A 1 92 ? -3.962 -1.169 3.221 1.00 93.25 92 ILE A CA 1
ATOM 732 C C . ILE A 1 92 ? -3.078 0.048 2.986 1.00 93.25 92 ILE A C 1
ATOM 734 O O . ILE A 1 92 ? -3.479 0.969 2.281 1.00 93.25 92 ILE A O 1
ATOM 738 N N . LEU A 1 93 ? -1.860 0.010 3.517 1.00 93.69 93 LEU A N 1
ATOM 739 C CA . LEU A 1 93 ? -0.809 0.984 3.241 1.00 93.69 93 LEU A CA 1
ATOM 740 C C . LEU A 1 93 ? 0.274 0.327 2.386 1.00 93.69 93 LEU A C 1
ATOM 742 O O . LEU A 1 93 ? 0.924 -0.615 2.835 1.00 93.69 93 LEU A O 1
ATOM 746 N N . VAL A 1 94 ? 0.474 0.823 1.168 1.00 94.00 94 VAL A N 1
ATOM 747 C CA . VAL A 1 94 ? 1.559 0.398 0.281 1.00 94.00 94 VAL A CA 1
ATOM 748 C C . VAL A 1 94 ? 2.716 1.379 0.428 1.00 94.00 94 VAL A C 1
ATOM 750 O O . VAL A 1 94 ? 2.554 2.575 0.173 1.00 94.00 94 VAL A O 1
ATOM 753 N N . CYS A 1 95 ? 3.882 0.900 0.850 1.00 92.56 95 CYS A N 1
ATOM 754 C CA . CYS A 1 95 ? 4.998 1.775 1.189 1.00 92.56 95 CYS A CA 1
ATOM 755 C C . CYS A 1 95 ? 6.371 1.214 0.828 1.00 92.56 95 CYS A C 1
ATOM 757 O O . CYS A 1 95 ? 6.559 0.013 0.644 1.00 92.56 95 CYS A O 1
ATOM 759 N N . THR A 1 96 ? 7.349 2.117 0.768 1.00 90.19 96 THR A N 1
ATOM 760 C CA . THR A 1 96 ? 8.768 1.734 0.712 1.00 90.19 96 THR A CA 1
ATOM 761 C C . THR A 1 96 ? 9.345 1.546 2.109 1.00 90.19 96 THR A C 1
ATOM 763 O O . THR A 1 96 ? 8.974 2.279 3.028 1.00 90.19 96 THR A O 1
ATOM 766 N N . ASP A 1 97 ? 10.318 0.639 2.250 1.00 81.62 97 ASP A N 1
ATOM 767 C CA . ASP A 1 97 ? 11.037 0.415 3.516 1.00 81.62 97 ASP A CA 1
ATOM 768 C C . ASP A 1 97 ? 11.700 1.688 4.053 1.00 81.62 97 ASP A C 1
ATOM 770 O O . ASP A 1 97 ? 11.817 1.883 5.259 1.00 81.62 97 ASP A O 1
ATOM 774 N N . ALA A 1 98 ? 12.186 2.557 3.163 1.00 77.50 98 ALA A N 1
ATOM 775 C CA . ALA A 1 98 ? 12.835 3.800 3.561 1.00 77.50 98 ALA A CA 1
ATOM 776 C C . ALA A 1 98 ? 11.834 4.794 4.160 1.00 77.50 98 ALA A C 1
ATOM 778 O O . ALA A 1 98 ? 12.135 5.417 5.173 1.00 77.50 98 ALA A O 1
ATOM 779 N N . ALA A 1 99 ? 10.650 4.923 3.554 1.00 77.75 99 ALA A N 1
ATOM 780 C CA . ALA A 1 99 ? 9.640 5.870 4.007 1.00 77.75 99 ALA A CA 1
ATOM 781 C C . ALA A 1 99 ? 9.022 5.453 5.346 1.00 77.75 99 ALA A C 1
ATOM 783 O O . ALA A 1 99 ? 8.770 6.304 6.192 1.00 77.75 99 ALA A O 1
ATOM 784 N N . SER A 1 100 ? 8.797 4.155 5.560 1.00 74.00 100 SER A N 1
ATOM 785 C CA . SER A 1 100 ? 8.154 3.633 6.773 1.00 74.00 100 SER A CA 1
ATOM 786 C C . SER A 1 100 ? 9.047 3.646 8.018 1.00 74.00 100 SER A C 1
ATOM 788 O O . SER A 1 100 ? 8.558 3.436 9.128 1.00 74.00 100 SER A O 1
ATOM 790 N N . ARG A 1 101 ? 10.367 3.820 7.869 1.00 79.00 101 ARG A N 1
ATOM 791 C CA . ARG A 1 101 ? 11.293 3.850 9.010 1.00 79.00 101 ARG A CA 1
ATOM 792 C C . ARG A 1 101 ? 10.995 5.061 9.888 1.00 79.00 101 ARG A C 1
ATOM 794 O O . ARG A 1 101 ? 11.024 6.191 9.420 1.00 79.00 101 ARG A O 1
ATOM 801 N N . GLY A 1 102 ? 10.765 4.811 11.174 1.00 70.88 102 GLY A N 1
ATOM 802 C CA . GLY A 1 102 ? 10.444 5.861 12.145 1.00 70.88 102 GLY A CA 1
ATOM 803 C C . GLY A 1 102 ? 8.962 6.233 12.203 1.00 70.88 102 GLY A C 1
ATOM 804 O O . GLY A 1 102 ? 8.610 7.125 12.967 1.00 70.88 102 GLY A O 1
ATOM 805 N N . VAL A 1 103 ? 8.098 5.549 11.444 1.00 77.06 103 VAL A N 1
ATOM 806 C CA . VAL A 1 103 ? 6.647 5.681 11.576 1.00 77.06 103 VAL A CA 1
ATOM 807 C C . VAL A 1 103 ? 6.150 4.672 12.612 1.00 77.06 103 VAL A C 1
ATOM 809 O O . VAL A 1 103 ? 6.292 3.464 12.418 1.00 77.06 103 VAL A O 1
ATOM 812 N N . ASP A 1 104 ? 5.583 5.160 13.713 1.00 78.75 104 ASP A N 1
ATOM 813 C CA . ASP A 1 104 ? 4.961 4.316 14.736 1.00 78.75 104 ASP A CA 1
ATOM 814 C C . ASP A 1 104 ? 3.492 4.070 14.374 1.00 78.75 104 ASP A C 1
ATOM 816 O O . ASP A 1 104 ? 2.664 4.976 14.460 1.00 78.75 104 ASP A O 1
ATOM 820 N N . ILE A 1 105 ? 3.177 2.858 13.903 1.00 79.56 105 ILE A N 1
ATOM 821 C CA . ILE A 1 105 ? 1.811 2.469 13.531 1.00 79.56 105 ILE A CA 1
ATOM 8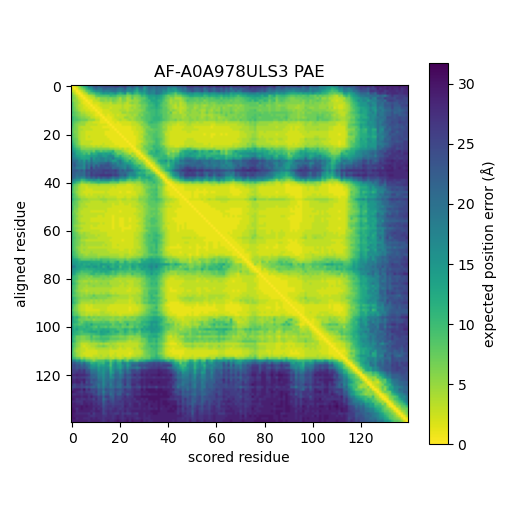22 C C . ILE A 1 105 ? 1.343 1.329 14.440 1.00 79.56 105 ILE A C 1
ATOM 824 O O . ILE A 1 105 ? 1.755 0.179 14.247 1.00 79.56 105 ILE A O 1
ATOM 828 N N . PRO A 1 106 ? 0.450 1.594 15.409 1.00 77.75 106 PRO A N 1
ATOM 829 C CA . PRO A 1 106 ? -0.024 0.561 16.318 1.00 77.75 106 PRO A CA 1
ATOM 830 C C . PRO A 1 106 ? -0.977 -0.425 15.623 1.00 77.75 106 PRO A C 1
ATOM 832 O O . PRO A 1 106 ? -1.677 -0.101 14.662 1.00 77.75 106 PRO A O 1
ATOM 835 N N . ASN A 1 107 ? -1.074 -1.640 16.161 1.00 79.88 107 ASN A N 1
ATOM 836 C CA . ASN A 1 107 ? -2.033 -2.691 15.777 1.00 79.88 107 ASN A CA 1
ATOM 837 C C . ASN A 1 107 ? -2.032 -3.082 14.282 1.00 79.88 107 ASN A C 1
ATOM 839 O O . ASN A 1 107 ? -3.085 -3.372 13.705 1.00 79.88 107 ASN A O 1
ATOM 843 N N . ILE A 1 108 ? -0.858 -3.129 13.643 1.00 84.50 108 ILE A N 1
ATOM 844 C CA . ILE A 1 108 ? -0.724 -3.774 12.330 1.00 84.50 108 ILE A CA 1
ATOM 845 C C . ILE A 1 108 ? -1.067 -5.260 12.458 1.00 84.50 108 ILE A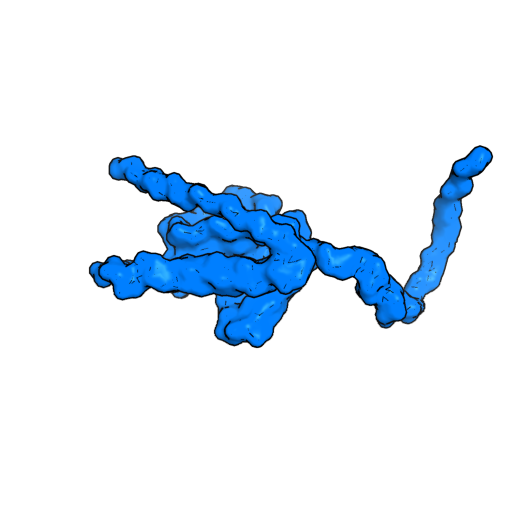 C 1
ATOM 847 O O . ILE A 1 108 ? -0.466 -5.989 13.244 1.00 84.50 108 ILE A O 1
ATOM 851 N N . SER A 1 109 ? -2.052 -5.706 11.678 1.00 83.62 109 SER A N 1
ATOM 852 C CA . SER A 1 109 ? -2.535 -7.091 11.692 1.00 83.62 109 SER A CA 1
ATOM 853 C C . SER A 1 109 ? -1.741 -7.976 10.733 1.00 83.62 109 SER A C 1
ATOM 855 O O . SER A 1 109 ? -1.486 -9.140 11.031 1.00 83.62 109 SER A O 1
ATOM 857 N N . HIS A 1 110 ? -1.347 -7.425 9.583 1.00 85.94 110 HIS A N 1
ATOM 858 C CA . HIS A 1 110 ? -0.633 -8.157 8.542 1.00 85.94 110 HIS A CA 1
ATOM 859 C C . HIS A 1 110 ? 0.458 -7.288 7.921 1.00 85.94 110 HIS A C 1
ATOM 861 O O . HIS A 1 110 ? 0.254 -6.107 7.641 1.00 85.94 110 HIS A O 1
ATOM 867 N N . VAL A 1 111 ? 1.613 -7.900 7.674 1.00 87.75 111 VAL A N 1
ATOM 868 C CA . VAL A 1 111 ? 2.715 -7.299 6.923 1.00 87.75 111 VAL A CA 1
ATOM 869 C C . VAL A 1 111 ? 3.016 -8.210 5.745 1.00 87.75 111 VAL A C 1
ATOM 871 O O . VAL A 1 111 ? 3.229 -9.409 5.921 1.00 87.75 111 VAL A O 1
ATOM 874 N N . ILE A 1 112 ? 3.007 -7.640 4.547 1.00 89.25 112 ILE A N 1
ATOM 875 C CA . ILE A 1 112 ? 3.286 -8.326 3.291 1.00 89.25 112 ILE A CA 1
ATOM 876 C C . ILE A 1 112 ? 4.522 -7.672 2.697 1.00 89.25 112 ILE A C 1
ATOM 878 O O . ILE A 1 112 ? 4.532 -6.468 2.459 1.00 89.25 112 ILE A O 1
ATOM 882 N N . GLN A 1 113 ? 5.556 -8.462 2.431 1.00 86.06 113 GLN A N 1
ATOM 883 C CA . GLN A 1 113 ? 6.697 -7.997 1.657 1.00 86.06 113 GLN A CA 1
ATOM 884 C C . GLN A 1 113 ? 6.481 -8.401 0.200 1.00 86.06 113 GLN A C 1
ATOM 886 O O . GLN A 1 113 ? 6.649 -9.562 -0.172 1.00 86.06 113 GLN A O 1
ATOM 891 N N . ALA A 1 114 ? 6.029 -7.448 -0.611 1.00 79.19 114 ALA A N 1
ATOM 892 C CA . ALA A 1 114 ? 5.828 -7.643 -2.035 1.00 79.19 114 ALA A CA 1
ATOM 893 C C . ALA A 1 114 ? 7.183 -7.479 -2.736 1.00 79.19 114 ALA A C 1
ATOM 895 O O . ALA A 1 114 ? 7.559 -6.396 -3.180 1.00 79.19 114 ALA A O 1
ATOM 896 N N . PHE A 1 115 ? 7.927 -8.582 -2.841 1.00 62.56 115 PHE A N 1
ATOM 897 C CA . PHE A 1 115 ? 9.214 -8.646 -3.549 1.00 62.56 115 PHE A CA 1
ATOM 898 C C . PHE A 1 115 ? 9.098 -8.470 -5.070 1.00 62.56 115 PHE A C 1
ATOM 900 O O . PHE A 1 115 ? 10.091 -8.563 -5.787 1.00 62.56 115 PHE A O 1
ATOM 907 N N . VAL A 1 116 ? 7.892 -8.216 -5.570 1.00 55.44 116 VAL A N 1
ATOM 908 C CA . VAL A 1 116 ? 7.564 -8.286 -6.985 1.00 55.44 116 VAL A CA 1
ATOM 909 C C . VAL A 1 116 ? 6.951 -6.971 -7.431 1.00 55.44 116 VAL A C 1
ATOM 911 O O . VAL A 1 116 ? 5.768 -6.726 -7.231 1.00 55.44 116 VAL A O 1
ATOM 914 N N . VAL A 1 117 ? 7.795 -6.131 -8.035 1.00 50.19 117 VAL A N 1
ATOM 915 C CA . VAL A 1 117 ? 7.425 -5.289 -9.176 1.00 50.19 117 VAL A CA 1
ATOM 916 C C . VAL A 1 117 ? 8.644 -5.163 -10.086 1.00 50.19 117 VAL A C 1
ATOM 918 O O . VAL A 1 117 ? 9.437 -4.229 -9.980 1.00 50.19 117 VAL A O 1
ATOM 921 N N . ALA A 1 118 ? 8.787 -6.117 -10.996 1.00 41.34 118 ALA A N 1
ATOM 922 C CA . ALA A 1 118 ? 9.493 -5.908 -12.250 1.00 41.34 118 ALA A CA 1
ATOM 923 C C . ALA A 1 118 ? 9.021 -6.953 -13.261 1.00 41.34 118 ALA A C 1
ATOM 925 O O . ALA A 1 118 ? 9.666 -7.978 -13.425 1.00 41.34 118 ALA A O 1
ATOM 926 N N . THR A 1 119 ? 7.981 -6.665 -14.042 1.00 40.44 119 THR A N 1
ATOM 927 C CA . THR A 1 119 ? 7.892 -7.268 -15.383 1.00 40.44 119 THR A CA 1
ATOM 928 C C . THR A 1 119 ? 8.796 -6.483 -16.339 1.00 40.44 119 THR A C 1
ATOM 930 O O . THR A 1 119 ? 8.374 -5.924 -17.339 1.00 40.44 119 THR A O 1
ATOM 933 N N . SER A 1 120 ? 10.081 -6.413 -15.990 1.00 41.00 120 SER A N 1
ATOM 934 C CA . SER A 1 120 ? 11.174 -5.790 -16.740 1.00 41.00 120 SER A CA 1
ATOM 935 C C . SER A 1 120 ? 11.068 -4.281 -17.057 1.00 41.00 120 SER A C 1
ATOM 937 O O . SER A 1 120 ? 10.107 -3.734 -17.588 1.00 41.00 120 SER A O 1
ATOM 939 N N . THR A 1 121 ? 12.193 -3.604 -16.873 1.00 39.44 121 THR A N 1
ATOM 940 C CA . THR A 1 121 ? 12.529 -2.281 -17.425 1.00 39.44 121 THR A CA 1
ATOM 941 C C . THR A 1 121 ? 12.689 -2.269 -18.958 1.00 39.44 121 THR A C 1
ATOM 943 O O . THR A 1 121 ? 13.128 -1.270 -19.538 1.00 39.44 121 THR A O 1
ATOM 946 N N . VAL A 1 122 ? 12.379 -3.369 -19.652 1.00 40.22 122 VAL A N 1
ATOM 947 C CA . VAL A 1 122 ? 12.549 -3.489 -21.106 1.00 40.22 122 VAL A CA 1
ATOM 948 C C . VAL A 1 122 ? 11.276 -3.076 -21.847 1.00 40.22 122 VAL A C 1
ATOM 950 O O . VAL A 1 122 ? 11.387 -2.359 -22.836 1.00 40.22 122 VAL A O 1
ATOM 953 N N .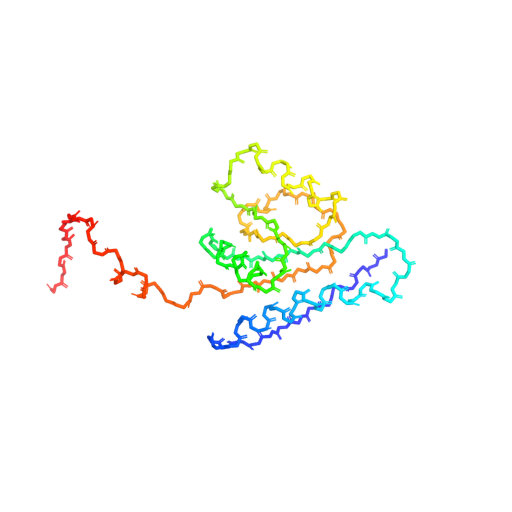 ASP A 1 123 ? 10.080 -3.356 -21.324 1.00 44.88 123 ASP A N 1
ATOM 954 C CA . ASP A 1 123 ? 8.832 -3.066 -22.054 1.00 44.88 123 ASP A CA 1
ATOM 955 C C . ASP A 1 123 ? 8.337 -1.611 -21.947 1.00 44.88 123 ASP A C 1
ATOM 957 O O . ASP A 1 123 ? 7.625 -1.116 -22.823 1.00 44.88 123 ASP A O 1
ATOM 961 N N . PHE A 1 124 ? 8.766 -0.857 -20.928 1.00 40.84 124 PHE A N 1
ATOM 962 C CA . PHE A 1 124 ? 8.401 0.563 -20.811 1.00 40.84 124 PHE A CA 1
ATOM 963 C C . PHE A 1 124 ? 9.215 1.468 -21.758 1.00 40.84 124 PHE A C 1
ATOM 965 O O . PHE A 1 124 ? 8.716 2.491 -22.233 1.00 40.84 124 PHE A O 1
ATOM 972 N N . ARG A 1 125 ? 10.453 1.075 -22.103 1.00 38.09 125 ARG A N 1
ATOM 973 C CA . ARG A 1 125 ? 11.355 1.872 -22.961 1.00 38.09 125 ARG A CA 1
ATOM 974 C C . ARG A 1 125 ? 10.888 1.979 -24.414 1.00 38.09 125 ARG A C 1
ATOM 976 O O . ARG A 1 125 ? 11.160 2.988 -25.056 1.00 38.09 125 ARG A O 1
ATOM 983 N N . HIS A 1 126 ? 10.136 1.008 -24.926 1.00 50.09 126 HIS A N 1
ATOM 984 C CA . HIS A 1 126 ? 9.678 1.019 -26.320 1.00 50.09 126 HIS A CA 1
ATOM 985 C C . HIS A 1 126 ? 8.491 1.960 -26.592 1.00 50.09 126 HIS A C 1
ATOM 987 O O . HIS A 1 126 ? 8.186 2.228 -27.753 1.00 50.09 126 HIS A O 1
ATOM 993 N N . ARG A 1 127 ? 7.841 2.513 -25.554 1.00 41.22 127 ARG A N 1
ATOM 994 C CA . ARG A 1 127 ? 6.700 3.438 -25.712 1.00 41.22 127 ARG A CA 1
ATOM 995 C C . ARG A 1 127 ? 7.014 4.922 -25.509 1.00 41.22 127 ARG A C 1
ATOM 997 O O . ARG A 1 127 ? 6.162 5.742 -25.835 1.00 41.22 127 ARG A O 1
ATOM 1004 N N . ILE A 1 128 ? 8.225 5.285 -25.081 1.00 40.81 128 ILE A N 1
ATOM 1005 C CA . ILE A 1 128 ? 8.700 6.681 -25.060 1.00 40.81 128 ILE A CA 1
ATOM 1006 C C . ILE A 1 128 ? 9.911 6.799 -25.992 1.00 40.81 128 ILE A C 1
ATOM 1008 O O . ILE A 1 128 ? 11.039 7.074 -25.593 1.00 40.81 128 ILE A O 1
ATOM 1012 N N . GLY A 1 129 ? 9.685 6.582 -27.287 1.00 38.59 129 GLY A N 1
ATOM 1013 C CA . GLY A 1 129 ? 10.518 7.257 -28.274 1.00 38.59 129 GLY A CA 1
ATOM 1014 C C . GLY A 1 129 ? 10.339 8.765 -28.089 1.00 38.59 129 GLY A C 1
ATOM 1015 O O . GLY A 1 129 ? 9.202 9.224 -28.000 1.00 38.59 129 GLY A O 1
ATOM 1016 N N . ARG A 1 130 ? 11.454 9.507 -28.085 1.00 41.97 130 ARG A N 1
ATOM 1017 C CA . ARG A 1 130 ? 11.585 10.972 -27.922 1.00 41.97 130 ARG A CA 1
ATOM 1018 C C . ARG A 1 130 ? 11.830 11.459 -26.493 1.00 41.97 130 ARG A C 1
ATOM 1020 O O . ARG A 1 130 ? 10.975 12.134 -25.947 1.00 41.97 130 ARG A O 1
ATOM 1027 N N . ILE A 1 131 ? 13.048 11.275 -25.984 1.00 31.89 131 ILE A N 1
ATOM 1028 C CA . ILE A 1 131 ? 13.873 12.404 -25.512 1.00 31.89 131 ILE A CA 1
ATOM 1029 C C . ILE A 1 131 ? 15.316 12.062 -25.902 1.00 31.89 131 ILE A C 1
ATOM 1031 O O . ILE A 1 131 ? 15.843 11.031 -25.499 1.00 31.89 131 ILE A O 1
ATOM 1035 N N . GLY A 1 132 ? 15.894 12.853 -26.807 1.00 37.00 132 GLY A N 1
ATOM 1036 C CA . GLY A 1 132 ? 17.237 12.639 -27.340 1.00 37.00 132 GLY A CA 1
ATOM 1037 C C . GLY A 1 132 ? 18.354 13.073 -26.390 1.00 37.00 132 GLY A C 1
ATOM 1038 O O . GLY A 1 132 ? 18.098 13.663 -25.344 1.00 37.00 132 GLY A O 1
ATOM 1039 N N . SER A 1 133 ? 19.584 12.852 -26.865 1.00 33.56 133 SER A N 1
ATOM 1040 C CA . SER A 1 133 ? 20.894 13.104 -26.230 1.00 33.56 133 SER A CA 1
ATOM 1041 C C . SER A 1 133 ? 21.447 11.939 -25.402 1.00 33.56 133 SER A C 1
ATOM 1043 O O . SER A 1 133 ? 20.711 11.364 -24.619 1.00 33.56 133 SER A O 1
ATOM 1045 N N . VAL A 1 134 ? 22.729 11.556 -25.401 1.00 29.41 134 VAL A N 1
ATOM 1046 C CA . VAL A 1 134 ? 23.936 11.711 -26.248 1.00 29.41 134 VAL A CA 1
ATOM 1047 C C . VAL A 1 134 ? 25.076 11.118 -25.380 1.00 29.41 134 VAL A C 1
ATOM 1049 O O . VAL A 1 134 ? 25.117 11.404 -24.190 1.00 29.41 134 VAL A O 1
ATOM 1052 N N . ASN A 1 135 ? 25.988 10.349 -25.995 1.00 28.39 135 ASN A N 1
ATOM 1053 C CA . ASN A 1 135 ? 27.379 10.028 -25.590 1.00 28.39 135 ASN A CA 1
ATOM 1054 C C . ASN A 1 135 ? 27.671 9.161 -24.337 1.00 28.39 135 ASN A C 1
ATOM 1056 O O . ASN A 1 135 ? 27.297 9.510 -23.227 1.00 28.39 135 ASN A O 1
ATOM 1060 N N . THR A 1 136 ? 28.266 7.961 -24.500 1.00 32.19 136 THR A N 1
ATOM 1061 C CA . THR A 1 136 ? 29.727 7.598 -24.547 1.00 32.19 136 THR A CA 1
ATOM 1062 C C . THR A 1 136 ? 30.154 7.085 -23.152 1.00 32.19 136 THR A C 1
ATOM 1064 O O . THR A 1 136 ? 29.764 7.689 -22.167 1.00 32.19 136 THR A O 1
ATOM 1067 N N . TYR A 1 137 ? 30.750 5.897 -22.949 1.00 29.20 137 TYR A N 1
ATOM 1068 C CA . TYR A 1 137 ? 32.128 5.486 -23.265 1.00 29.20 137 TYR A CA 1
ATOM 1069 C C . TYR A 1 137 ? 32.263 3.987 -23.583 1.00 29.20 137 TYR A C 1
ATOM 1071 O O . TYR A 1 137 ? 31.591 3.137 -23.003 1.00 29.20 137 TYR A O 1
ATOM 1079 N N . ALA A 1 138 ? 33.180 3.710 -24.509 1.00 34.56 138 ALA A N 1
ATOM 1080 C CA . ALA A 1 138 ? 33.683 2.397 -24.883 1.00 34.56 138 ALA A CA 1
ATOM 1081 C C . ALA A 1 138 ? 34.549 1.769 -23.778 1.00 34.56 138 ALA A C 1
ATOM 1083 O O . ALA A 1 138 ? 35.148 2.488 -22.982 1.00 34.56 138 ALA A O 1
ATOM 1084 N N . ASN A 1 139 ? 34.689 0.443 -23.815 1.00 31.25 139 ASN A N 1
ATOM 1085 C CA . ASN A 1 139 ? 36.016 -0.170 -23.864 1.00 31.25 139 ASN A CA 1
ATOM 1086 C C . ASN A 1 139 ? 35.934 -1.592 -24.429 1.00 31.25 139 ASN A C 1
ATOM 1088 O O . ASN A 1 139 ? 35.232 -2.451 -23.897 1.00 31.25 139 ASN A O 1
ATOM 1092 N N . ASN A 1 140 ? 36.673 -1.774 -25.520 1.00 36.97 140 ASN A N 1
ATOM 1093 C CA . ASN A 1 140 ? 37.412 -2.982 -25.850 1.00 36.97 140 ASN A CA 1
ATOM 1094 C C . ASN A 1 140 ? 38.881 -2.652 -25.566 1.00 36.97 140 ASN A C 1
ATOM 1096 O O . ASN A 1 140 ? 39.263 -1.515 -25.933 1.00 36.97 140 ASN A O 1
#

Radius of gyration: 18.29 Å; Cα contacts (8 Å, |Δi|>4): 152; chains: 1; bounding box: 53×36×55 Å

Organism: NCBI:txid714518

Foldseek 3Di:
DDDDDDDDDDDDDPVCLLVVLVVQQVVLVVVCVVPPDDDAAAEEEEDADLVRLVVNQVSCVVVVFHEAEFEPPPDPVSNVVSLVCCLVHNGYYYYYPVRCPPPDRPDHSYYHYSHDDPPDPPVVVVPDDDDDDDDDDDDD

pLDDT: mean 73.07, std 19.66, range [28.39, 94.12]